Protein AF-A0A231VPN3-F1 (afdb_monomer_lite)

Sequence (102 aa):
LRSNEMNKAQIIKTFLHEMAHAELHHADNPQKENLTRSTAELQAESVAYVVSSYYGIDTSEYSFNYLSGWSADKETLADLEAQLDIVQQEAKSLMVRMDQAL

Foldseek 3Di:
DVVVLVVVLVVQLVVQLVVLCCVQPPPPHPVNVPDDPVLSSLLSNLLSVLLCVVVVRDPPVPRVVNVVPQPPDDVSVVVVVVSVVVSVVVSVVVNVVVVVVD

Radius of gyration: 14.22 Å; chains: 1; bounding box: 40×26×39 Å

Structure (mmCIF, N/CA/C/O backbone):
data_AF-A0A231VPN3-F1
#
_entry.id   AF-A0A231VPN3-F1
#
loop_
_atom_site.group_PDB
_atom_site.id
_atom_site.type_symbol
_atom_site.label_atom_id
_atom_site.label_alt_id
_atom_site.label_comp_id
_atom_site.label_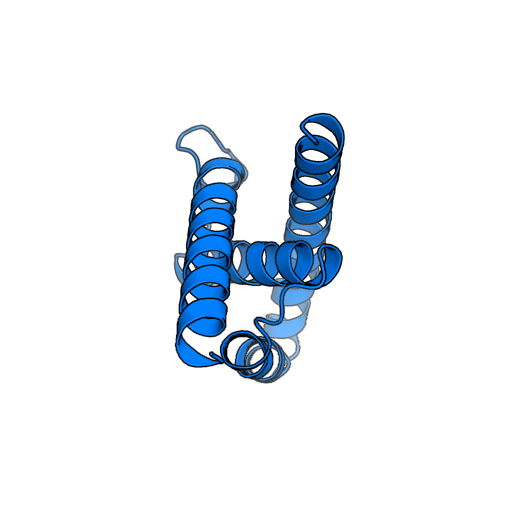asym_id
_atom_site.label_entity_id
_atom_site.label_seq_id
_atom_site.pdbx_PDB_ins_code
_atom_site.Cartn_x
_atom_site.Cartn_y
_atom_site.Cartn_z
_atom_site.occupancy
_atom_site.B_iso_or_equiv
_atom_site.auth_seq_id
_atom_site.auth_comp_id
_atom_site.auth_asym_id
_atom_site.auth_atom_id
_atom_site.pdbx_PDB_model_num
ATOM 1 N N . LEU A 1 1 ? -11.619 -15.398 19.928 1.00 49.03 1 LEU A N 1
ATOM 2 C CA . LEU A 1 1 ? -11.815 -13.960 19.618 1.00 49.03 1 LEU A CA 1
ATOM 3 C C . LEU A 1 1 ? -10.737 -13.436 18.664 1.00 49.03 1 LEU A C 1
ATOM 5 O O . LEU A 1 1 ? -11.116 -12.973 17.601 1.00 49.03 1 LEU A O 1
ATOM 9 N N . ARG A 1 2 ? -9.432 -13.609 18.945 1.00 54.94 2 ARG A N 1
ATOM 10 C CA . ARG A 1 2 ? -8.331 -13.223 18.025 1.00 54.94 2 ARG A CA 1
ATOM 11 C C . ARG A 1 2 ? -8.424 -13.784 16.595 1.00 54.94 2 ARG A C 1
ATOM 13 O O . ARG A 1 2 ? -8.136 -13.062 15.654 1.00 54.94 2 ARG A O 1
ATOM 20 N N . SER A 1 3 ? -8.876 -15.028 16.419 1.00 60.56 3 SER A N 1
ATOM 21 C CA . SER A 1 3 ? -8.957 -15.674 15.096 1.00 60.56 3 SER A CA 1
ATOM 22 C C . SER A 1 3 ? -9.926 -14.999 14.120 1.00 60.56 3 SER A C 1
ATOM 24 O O . SER A 1 3 ? -9.697 -15.030 12.917 1.00 60.56 3 SER A O 1
ATOM 26 N N . ASN A 1 4 ? -11.003 -14.386 14.621 1.00 61.97 4 ASN A N 1
ATOM 27 C CA . ASN A 1 4 ? -12.008 -13.749 13.768 1.00 61.97 4 ASN A CA 1
ATOM 28 C C . ASN A 1 4 ? -11.575 -12.333 13.348 1.00 61.97 4 ASN A C 1
ATOM 30 O O . ASN A 1 4 ? -11.836 -11.917 12.228 1.00 61.97 4 ASN A O 1
ATOM 34 N N . GLU A 1 5 ? -10.863 -11.622 14.226 1.00 60.41 5 GLU A N 1
ATOM 35 C CA . GLU A 1 5 ? -10.259 -10.319 13.914 1.00 60.41 5 GLU A CA 1
ATOM 36 C C . GLU A 1 5 ? -9.067 -10.463 12.955 1.00 60.41 5 GLU A C 1
ATOM 38 O O . GLU A 1 5 ? -8.995 -9.718 11.985 1.00 60.41 5 GLU A O 1
ATOM 43 N N . MET A 1 6 ? -8.213 -11.485 13.128 1.00 66.06 6 MET A N 1
ATOM 44 C CA . MET A 1 6 ? -7.180 -11.834 12.134 1.00 66.06 6 MET A CA 1
ATOM 45 C C . MET A 1 6 ? -7.785 -12.115 10.751 1.00 66.06 6 MET A C 1
ATOM 47 O O . MET A 1 6 ? -7.237 -11.689 9.740 1.00 66.06 6 MET A O 1
ATOM 51 N N . ASN A 1 7 ? -8.936 -12.795 10.693 1.00 80.75 7 ASN A N 1
ATOM 52 C CA . ASN A 1 7 ? -9.630 -13.061 9.433 1.00 80.75 7 ASN A CA 1
ATOM 53 C C . ASN A 1 7 ? -10.143 -11.763 8.779 1.00 80.75 7 ASN A C 1
ATOM 55 O O . ASN A 1 7 ? -9.920 -11.534 7.595 1.00 80.75 7 ASN A O 1
ATOM 59 N N . LYS A 1 8 ? -10.760 -10.860 9.554 1.00 84.75 8 LYS A N 1
ATOM 60 C CA . LYS A 1 8 ? -11.212 -9.555 9.040 1.00 84.75 8 LYS A CA 1
ATOM 61 C C . LYS A 1 8 ? -10.055 -8.682 8.558 1.00 84.75 8 LYS A C 1
ATOM 63 O O . LYS A 1 8 ? -10.154 -8.120 7.472 1.00 84.75 8 LYS A O 1
ATOM 68 N N . ALA A 1 9 ? -8.971 -8.588 9.329 1.00 86.19 9 ALA A N 1
ATOM 69 C CA . ALA A 1 9 ? -7.784 -7.828 8.944 1.00 86.19 9 ALA A CA 1
ATOM 70 C C . ALA A 1 9 ? -7.198 -8.355 7.626 1.00 86.19 9 ALA A C 1
ATOM 72 O O . ALA A 1 9 ? -6.896 -7.570 6.731 1.00 86.19 9 ALA A O 1
ATOM 73 N N . GLN A 1 10 ? -7.145 -9.680 7.455 1.00 84.50 10 GLN A N 1
ATOM 74 C CA . GLN A 1 10 ? -6.684 -10.299 6.215 1.00 84.50 10 GLN A CA 1
ATOM 75 C C . GLN A 1 10 ? -7.611 -10.016 5.027 1.00 84.50 10 GLN A C 1
ATOM 77 O O . GLN A 1 10 ? -7.130 -9.752 3.924 1.00 84.50 10 GLN A O 1
ATOM 82 N N . ILE A 1 11 ? -8.931 -10.045 5.237 1.00 90.50 11 ILE A N 1
ATOM 83 C CA . ILE A 1 11 ? -9.911 -9.692 4.202 1.00 90.50 11 ILE A CA 1
ATOM 84 C C . ILE A 1 11 ? -9.727 -8.234 3.776 1.00 90.50 11 ILE A C 1
ATOM 86 O O . ILE A 1 11 ? -9.642 -7.964 2.581 1.00 90.50 11 ILE A O 1
ATOM 90 N N . ILE A 1 12 ? -9.618 -7.305 4.732 1.00 90.69 12 ILE A N 1
ATOM 91 C CA . ILE A 1 12 ? -9.445 -5.876 4.440 1.00 90.69 12 ILE A CA 1
ATOM 92 C C . ILE A 1 12 ? -8.123 -5.636 3.711 1.00 90.69 12 ILE A C 1
ATOM 94 O O . ILE A 1 12 ? -8.110 -4.972 2.680 1.00 90.69 12 ILE A O 1
ATOM 98 N N . LYS A 1 13 ? -7.029 -6.238 4.181 1.00 89.44 13 LYS A N 1
ATOM 99 C CA . LYS A 1 13 ? -5.723 -6.156 3.525 1.00 89.44 13 LYS A CA 1
ATOM 100 C C . LYS A 1 13 ? -5.775 -6.670 2.088 1.00 89.44 13 LYS A C 1
ATOM 102 O O . LYS A 1 13 ? -5.243 -6.025 1.193 1.00 89.44 13 LYS A O 1
ATOM 107 N N . THR A 1 14 ? -6.419 -7.817 1.863 1.00 92.25 14 THR A N 1
ATOM 108 C CA . THR A 1 14 ? -6.565 -8.400 0.518 1.00 92.25 14 THR A CA 1
ATOM 109 C C . THR A 1 14 ? -7.384 -7.475 -0.375 1.00 92.25 14 THR A C 1
ATOM 111 O O . THR A 1 14 ? -6.975 -7.182 -1.489 1.00 92.25 14 THR A O 1
ATOM 114 N N . PHE A 1 15 ? -8.500 -6.948 0.127 1.00 94.06 15 PHE A N 1
ATOM 115 C CA . PHE A 1 15 ? -9.319 -5.993 -0.613 1.00 94.06 15 PHE A CA 1
ATOM 116 C C . PHE A 1 15 ? -8.534 -4.731 -1.003 1.00 94.06 15 PHE A C 1
ATOM 118 O O . PHE A 1 15 ? -8.566 -4.330 -2.162 1.00 94.06 15 PHE A O 1
ATOM 125 N N . LEU A 1 16 ? -7.792 -4.135 -0.065 1.00 94.19 16 LEU A N 1
ATOM 126 C CA . LEU A 1 16 ? -6.969 -2.951 -0.326 1.00 94.19 16 LEU A CA 1
ATOM 127 C C . LEU A 1 16 ? -5.829 -3.238 -1.315 1.00 94.19 16 LEU A C 1
ATOM 129 O O . LEU A 1 16 ? -5.524 -2.388 -2.145 1.00 94.19 16 LEU A O 1
ATOM 133 N N . HIS A 1 17 ? -5.235 -4.432 -1.259 1.00 93.88 17 HIS A N 1
ATOM 134 C CA . HIS A 1 17 ? -4.211 -4.880 -2.205 1.00 93.88 17 HIS A CA 1
ATOM 135 C C . HIS A 1 17 ? -4.772 -4.980 -3.632 1.00 93.88 17 HIS A C 1
ATOM 137 O O . HIS A 1 17 ? -4.212 -4.401 -4.560 1.00 93.88 17 HIS A O 1
ATOM 143 N N . GLU A 1 18 ? -5.918 -5.640 -3.813 1.00 95.94 18 GLU A N 1
ATOM 144 C CA . GLU A 1 18 ? -6.563 -5.739 -5.130 1.00 95.94 18 GLU A CA 1
ATOM 145 C C . GLU A 1 18 ? -7.064 -4.378 -5.637 1.00 95.94 18 GLU A C 1
ATOM 147 O O . GLU A 1 18 ? -7.018 -4.100 -6.835 1.00 95.94 18 GLU A O 1
ATOM 152 N N . MET A 1 19 ? -7.506 -3.495 -4.736 1.00 94.94 19 MET A N 1
ATOM 153 C CA . MET A 1 19 ? -7.881 -2.127 -5.092 1.00 94.94 19 MET A CA 1
ATOM 154 C C . MET A 1 19 ? -6.668 -1.327 -5.578 1.00 94.94 19 MET A C 1
ATOM 156 O O . MET A 1 19 ? -6.752 -0.672 -6.612 1.00 94.94 19 MET A O 1
ATOM 160 N N . ALA A 1 20 ? -5.524 -1.435 -4.898 1.00 93.81 20 ALA A N 1
ATOM 161 C CA . ALA A 1 20 ? -4.284 -0.811 -5.346 1.00 93.81 20 ALA A CA 1
ATOM 162 C C . ALA A 1 20 ? -3.846 -1.339 -6.723 1.00 93.81 20 ALA A C 1
ATOM 164 O O . ALA A 1 20 ? -3.433 -0.552 -7.573 1.00 93.81 20 ALA A O 1
ATOM 165 N N . HIS A 1 21 ? -4.001 -2.643 -6.990 1.00 94.62 21 HIS A N 1
ATOM 166 C CA . HIS A 1 21 ? -3.769 -3.204 -8.328 1.00 94.62 21 HIS A CA 1
ATOM 167 C C . HIS A 1 21 ? -4.703 -2.613 -9.382 1.00 94.62 21 HIS A C 1
ATOM 169 O O . HIS A 1 21 ? -4.259 -2.280 -10.480 1.00 94.62 21 HIS A O 1
ATOM 175 N N . ALA A 1 22 ? -5.990 -2.477 -9.070 1.00 93.62 22 ALA A N 1
ATOM 176 C CA . ALA A 1 22 ? -6.964 -1.928 -10.004 1.00 93.62 22 ALA A CA 1
ATOM 177 C C . ALA A 1 22 ? -6.662 -0.465 -10.370 1.00 93.62 22 ALA A C 1
ATOM 179 O O . ALA A 1 22 ? -6.803 -0.093 -11.532 1.00 93.62 22 ALA A O 1
ATOM 180 N N . GLU A 1 23 ? -6.221 0.343 -9.406 1.00 91.50 23 GLU A N 1
ATOM 181 C CA . GLU A 1 23 ? -5.942 1.771 -9.605 1.00 91.50 23 GLU A CA 1
ATOM 182 C C . GLU A 1 23 ? -4.574 2.010 -10.258 1.00 91.50 23 GLU A C 1
ATOM 184 O O . GLU A 1 23 ? -4.454 2.815 -11.177 1.00 91.50 23 GLU A O 1
ATOM 189 N N . LEU A 1 24 ? -3.535 1.279 -9.846 1.00 91.12 24 LEU A N 1
ATOM 190 C CA . LEU A 1 24 ? -2.184 1.485 -10.373 1.00 91.12 24 LEU A CA 1
ATOM 191 C C . LEU A 1 24 ? -1.929 0.725 -11.677 1.00 91.12 24 LEU A C 1
ATOM 193 O O . LEU A 1 24 ? -1.178 1.205 -12.521 1.00 91.12 24 LEU A O 1
ATOM 197 N N . HIS A 1 25 ? -2.546 -0.441 -11.885 1.00 91.62 25 HIS A N 1
ATOM 198 C CA . HIS A 1 25 ? -2.130 -1.389 -12.935 1.00 91.62 25 HIS A CA 1
ATOM 199 C C . HIS A 1 25 ? -3.219 -1.692 -13.965 1.00 91.62 25 HIS A C 1
ATOM 201 O O . HIS A 1 25 ? -3.139 -2.697 -14.694 1.00 91.62 25 HIS A O 1
ATOM 207 N N . HIS A 1 26 ? -4.228 -0.821 -14.075 1.00 89.31 26 HIS A N 1
ATOM 208 C CA . HIS A 1 26 ? -5.250 -0.926 -15.116 1.00 89.31 26 HIS A CA 1
ATOM 209 C C . HIS A 1 26 ? -4.640 -0.871 -16.525 1.00 89.31 26 HIS A C 1
ATOM 211 O O . HIS A 1 26 ? -3.541 -0.365 -16.746 1.00 89.31 26 HIS A O 1
ATOM 217 N N . ALA A 1 27 ? -5.349 -1.448 -17.502 1.00 84.44 27 ALA A N 1
ATOM 218 C CA . ALA A 1 27 ? -4.849 -1.612 -18.871 1.00 84.44 27 ALA A CA 1
ATOM 219 C C . ALA A 1 27 ? -4.436 -0.286 -19.531 1.00 84.44 27 ALA A C 1
ATOM 221 O O . ALA A 1 27 ? -3.466 -0.269 -20.280 1.00 84.44 27 ALA A O 1
ATOM 222 N N . ASP A 1 28 ? -5.128 0.803 -19.194 1.00 85.75 28 ASP A N 1
ATOM 223 C CA . ASP A 1 28 ? -4.886 2.129 -19.765 1.00 85.75 28 ASP A CA 1
ATOM 224 C C . ASP A 1 28 ? -3.839 2.970 -19.005 1.00 85.75 28 ASP A C 1
ATOM 226 O O . ASP A 1 28 ? -3.653 4.137 -19.346 1.00 85.75 28 ASP A O 1
ATOM 230 N N . ASN A 1 29 ? -3.174 2.442 -17.962 1.00 81.69 29 ASN A N 1
ATOM 231 C CA . ASN A 1 29 ? -2.161 3.219 -17.241 1.00 81.69 29 ASN A CA 1
ATOM 232 C C . ASN A 1 29 ? -0.842 3.229 -18.042 1.00 81.69 29 ASN A C 1
ATOM 234 O O . ASN A 1 29 ? -0.214 2.176 -18.175 1.00 81.69 29 ASN A O 1
ATOM 238 N N . PRO A 1 30 ? -0.359 4.391 -18.525 1.00 78.00 30 PRO A N 1
ATOM 239 C CA . PRO A 1 30 ? 0.908 4.477 -19.255 1.00 78.00 30 PRO A CA 1
ATOM 240 C C . PRO A 1 30 ? 2.128 4.056 -18.419 1.00 78.00 30 PRO A C 1
ATOM 242 O O . PRO A 1 30 ? 3.142 3.657 -18.980 1.00 78.00 30 PRO A O 1
ATOM 245 N N . GLN A 1 31 ? 2.042 4.097 -17.086 1.00 73.38 31 GLN A N 1
ATOM 246 C CA . GLN A 1 31 ? 3.111 3.663 -16.176 1.00 73.38 31 GLN A CA 1
ATOM 247 C C . GLN A 1 31 ? 3.235 2.133 -16.084 1.00 73.38 31 GLN A C 1
ATOM 249 O O . GLN A 1 31 ? 4.205 1.622 -15.527 1.00 73.38 31 GLN A O 1
ATOM 254 N N . LYS A 1 32 ? 2.266 1.391 -16.636 1.00 74.75 32 LYS A N 1
ATOM 255 C CA . LYS A 1 32 ? 2.286 -0.072 -16.691 1.00 74.75 32 LYS A CA 1
ATOM 256 C C . LYS A 1 32 ? 3.288 -0.602 -17.713 1.00 74.75 32 LYS A C 1
ATOM 258 O O . LYS A 1 32 ? 3.823 -1.699 -17.540 1.00 74.75 32 LYS A O 1
ATOM 263 N N . GLU A 1 33 ? 3.535 0.147 -18.788 1.00 69.06 33 GLU A N 1
ATOM 264 C CA . GLU A 1 33 ? 4.538 -0.232 -19.777 1.00 69.06 33 GLU A CA 1
ATOM 265 C C . GLU A 1 33 ? 5.916 -0.217 -19.101 1.00 69.06 33 GLU A C 1
ATOM 267 O O . GLU A 1 33 ? 6.385 0.820 -18.641 1.00 69.06 33 GLU A O 1
ATOM 272 N N . ASN A 1 34 ? 6.564 -1.386 -19.043 1.00 75.31 34 ASN A N 1
ATOM 273 C CA . ASN A 1 34 ? 7.842 -1.669 -18.364 1.00 75.31 34 ASN A CA 1
ATOM 274 C C . ASN A 1 34 ? 7.778 -1.972 -16.855 1.00 75.31 34 ASN A C 1
ATOM 276 O O . ASN A 1 34 ? 8.824 -2.209 -16.250 1.00 75.31 34 ASN A O 1
ATOM 280 N N . LEU A 1 35 ? 6.591 -2.056 -16.246 1.00 84.25 35 LEU A N 1
ATOM 281 C CA . LEU A 1 35 ? 6.480 -2.466 -14.847 1.00 84.25 35 LEU A CA 1
ATOM 282 C C . LEU A 1 35 ? 6.659 -3.985 -14.704 1.00 84.25 35 LEU A C 1
ATOM 284 O O . LEU A 1 35 ? 5.930 -4.782 -15.300 1.00 84.25 35 LEU A O 1
ATOM 288 N N . THR A 1 36 ? 7.623 -4.411 -13.886 1.00 87.38 36 THR A N 1
ATOM 289 C CA . THR A 1 36 ? 7.768 -5.836 -13.562 1.00 87.38 36 THR A CA 1
ATOM 290 C C . THR A 1 36 ? 6.649 -6.285 -12.628 1.00 87.38 36 THR A C 1
ATOM 292 O O . THR A 1 36 ? 6.171 -5.513 -11.797 1.00 87.38 36 THR A O 1
ATOM 295 N N . ARG A 1 37 ? 6.274 -7.569 -12.690 1.00 85.06 37 ARG A N 1
ATOM 296 C CA . ARG A 1 37 ? 5.306 -8.138 -11.741 1.00 85.06 37 ARG A CA 1
ATOM 297 C C . ARG A 1 37 ? 5.738 -7.910 -10.290 1.00 85.06 37 ARG A C 1
ATOM 299 O O . ARG A 1 37 ? 4.919 -7.516 -9.478 1.00 85.06 37 ARG A O 1
ATOM 306 N N . SER A 1 38 ? 7.015 -8.112 -9.969 1.00 82.25 38 SER A N 1
ATOM 307 C CA . SER A 1 38 ? 7.546 -7.875 -8.619 1.00 82.25 38 SER A CA 1
ATOM 308 C C . SER A 1 38 ? 7.347 -6.435 -8.146 1.00 82.25 38 SER A C 1
ATOM 310 O O . SER A 1 38 ? 6.996 -6.224 -6.990 1.00 82.25 38 SER A O 1
ATOM 312 N N . THR A 1 39 ? 7.525 -5.453 -9.030 1.00 84.31 39 THR A N 1
ATOM 313 C CA . THR A 1 39 ? 7.303 -4.039 -8.700 1.00 84.31 39 THR A CA 1
ATOM 314 C C . THR A 1 39 ? 5.813 -3.730 -8.528 1.00 84.31 39 THR A C 1
ATOM 316 O O . THR A 1 39 ? 5.446 -2.999 -7.613 1.00 84.31 39 THR A O 1
ATOM 319 N N . ALA A 1 40 ? 4.941 -4.329 -9.344 1.00 89.31 40 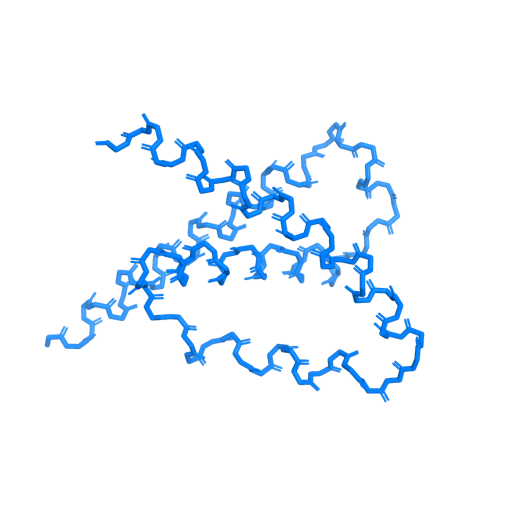ALA A N 1
ATOM 320 C CA . ALA A 1 40 ? 3.492 -4.170 -9.204 1.00 89.31 40 ALA A CA 1
ATOM 321 C C . ALA A 1 40 ? 2.982 -4.700 -7.852 1.00 89.31 40 ALA A C 1
ATOM 323 O O . ALA A 1 40 ? 2.273 -3.995 -7.135 1.00 89.31 40 ALA A O 1
ATOM 324 N N . GLU A 1 41 ? 3.407 -5.908 -7.465 1.00 87.44 41 GLU A N 1
ATOM 325 C CA . GLU A 1 41 ? 3.081 -6.498 -6.159 1.00 87.44 41 GLU A CA 1
ATOM 326 C C . GLU A 1 41 ? 3.673 -5.668 -5.006 1.00 87.44 41 GLU A C 1
ATOM 328 O O . GLU A 1 41 ? 3.023 -5.497 -3.977 1.00 87.44 41 GLU A O 1
ATO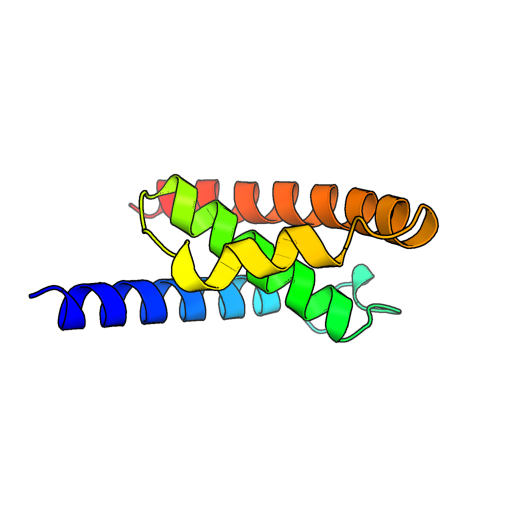M 333 N N . LEU A 1 42 ? 4.873 -5.089 -5.183 1.00 84.25 42 LEU A N 1
ATOM 334 C CA . LEU A 1 42 ? 5.492 -4.182 -4.207 1.00 84.25 42 LEU A CA 1
ATOM 335 C C . LEU A 1 42 ? 4.646 -2.969 -3.915 1.00 84.25 42 LEU A C 1
ATOM 337 O O . LEU A 1 42 ? 4.423 -2.653 -2.746 1.00 84.25 42 LEU A O 1
ATOM 341 N N . GLN A 1 43 ? 4.185 -2.301 -4.957 1.00 89.62 43 GLN A N 1
ATOM 342 C CA . GLN A 1 43 ? 3.359 -1.123 -4.792 1.00 89.62 43 GLN A CA 1
ATOM 343 C C . GLN A 1 43 ? 2.018 -1.493 -4.153 1.00 89.62 43 GLN A C 1
ATOM 345 O O . GLN A 1 43 ? 1.640 -0.874 -3.161 1.00 89.62 43 GLN A O 1
ATOM 350 N N . ALA A 1 44 ? 1.343 -2.535 -4.650 1.00 91.81 44 ALA A N 1
ATOM 351 C CA . ALA A 1 44 ? 0.041 -2.958 -4.137 1.00 91.81 44 ALA A CA 1
ATOM 352 C C . ALA A 1 44 ? 0.093 -3.368 -2.655 1.00 91.81 44 ALA A C 1
ATOM 354 O O . ALA A 1 44 ? -0.712 -2.904 -1.845 1.00 91.81 44 ALA A O 1
ATOM 355 N N . GLU A 1 45 ? 1.083 -4.176 -2.273 1.00 88.94 45 GLU A N 1
ATOM 356 C CA . GLU A 1 45 ? 1.283 -4.604 -0.887 1.00 88.94 45 GLU A CA 1
ATOM 357 C C . GLU A 1 45 ? 1.604 -3.421 0.035 1.00 88.94 45 GLU A C 1
ATOM 359 O O . GLU A 1 45 ? 1.073 -3.321 1.143 1.00 88.94 45 GLU A O 1
ATOM 364 N N . SER A 1 46 ? 2.435 -2.490 -0.441 1.00 87.69 46 SER A N 1
ATOM 365 C CA . SER A 1 46 ? 2.859 -1.327 0.343 1.00 87.69 46 SER A CA 1
ATOM 366 C C . SER A 1 46 ? 1.720 -0.326 0.537 1.00 87.69 46 SER A C 1
ATOM 368 O O . SER A 1 46 ? 1.545 0.195 1.637 1.00 87.69 46 SER A O 1
ATOM 370 N N . VAL A 1 47 ? 0.899 -0.098 -0.493 1.00 92.31 47 VAL A N 1
ATOM 371 C CA . VAL A 1 47 ? -0.324 0.712 -0.390 1.00 92.31 47 VAL A CA 1
ATOM 372 C C . VAL A 1 47 ? -1.296 0.079 0.605 1.00 92.31 47 VAL A C 1
ATOM 374 O O . VAL A 1 47 ? -1.763 0.763 1.517 1.00 92.31 47 VAL A O 1
ATOM 377 N N . ALA A 1 48 ? -1.550 -1.230 0.497 1.00 91.75 48 ALA A N 1
ATOM 378 C CA . ALA A 1 48 ? -2.435 -1.940 1.418 1.00 91.75 48 ALA A CA 1
ATOM 379 C C . ALA A 1 48 ? -1.965 -1.828 2.876 1.00 91.75 48 ALA A C 1
ATOM 381 O O . ALA A 1 48 ? -2.786 -1.600 3.769 1.00 91.75 48 ALA A O 1
ATOM 382 N N . TYR A 1 49 ? -0.655 -1.929 3.119 1.00 87.25 49 TYR A N 1
ATOM 383 C CA . TYR A 1 49 ? -0.065 -1.745 4.443 1.00 87.25 49 TYR A CA 1
ATOM 384 C C . TYR A 1 49 ? -0.258 -0.321 4.981 1.00 87.25 49 TYR A C 1
ATOM 386 O O . TYR A 1 49 ? -0.754 -0.154 6.096 1.00 87.25 49 TYR A O 1
ATOM 394 N N . VAL A 1 50 ? 0.087 0.709 4.198 1.00 89.12 50 VAL A N 1
ATOM 395 C CA . VAL A 1 50 ? -0.022 2.117 4.625 1.00 89.12 50 VAL A CA 1
ATOM 396 C C . VAL A 1 50 ? -1.472 2.485 4.942 1.00 89.12 50 VAL A C 1
ATOM 398 O O . VAL A 1 50 ? -1.740 3.052 6.001 1.00 89.12 50 VAL A O 1
ATOM 401 N N . VAL A 1 51 ? -2.414 2.120 4.068 1.00 92.81 51 VAL A N 1
ATOM 402 C CA . VAL A 1 51 ? -3.842 2.414 4.264 1.00 92.81 51 VAL A CA 1
ATOM 403 C C . VAL A 1 51 ? -4.399 1.646 5.468 1.00 92.81 51 VAL A C 1
ATOM 405 O O . VAL A 1 51 ? -5.085 2.230 6.305 1.00 92.81 51 VAL A O 1
ATOM 408 N N . SER A 1 52 ? -4.054 0.362 5.626 1.00 90.44 52 SER A N 1
ATOM 409 C CA . SER A 1 52 ? -4.456 -0.420 6.807 1.00 90.44 52 SER A CA 1
ATOM 410 C C . SER A 1 52 ? -3.923 0.203 8.100 1.00 90.44 52 SER A C 1
ATOM 412 O O . SER A 1 52 ? -4.666 0.351 9.071 1.00 90.44 52 SER A O 1
ATOM 414 N N . SER A 1 53 ? -2.656 0.628 8.098 1.00 87.06 53 SER A N 1
ATOM 415 C CA . SER A 1 53 ? -2.024 1.287 9.242 1.00 87.06 53 SER A CA 1
ATOM 416 C C . SER A 1 53 ? -2.695 2.616 9.587 1.00 87.06 53 SER A C 1
ATOM 418 O O . SER A 1 53 ? -2.827 2.924 10.771 1.00 87.06 53 SER A O 1
ATOM 420 N N . TYR A 1 54 ? -3.123 3.397 8.591 1.00 90.69 54 TYR A N 1
ATOM 421 C CA . TYR A 1 54 ? -3.833 4.659 8.808 1.00 90.69 54 TYR A CA 1
ATOM 422 C C . TYR A 1 54 ? -5.147 4.455 9.575 1.00 90.69 54 TYR A C 1
ATOM 424 O O . TYR A 1 54 ? -5.428 5.185 10.524 1.00 90.69 54 TYR A O 1
ATOM 432 N N . TYR A 1 55 ? -5.900 3.404 9.241 1.00 91.19 55 TYR A N 1
ATOM 433 C CA . TYR A 1 55 ? -7.149 3.048 9.924 1.00 91.19 55 TYR A CA 1
ATOM 434 C C . TYR A 1 55 ? -6.957 2.211 11.201 1.00 91.19 55 TYR A C 1
ATOM 436 O O . TYR A 1 55 ? -7.934 1.746 11.789 1.00 91.19 55 TYR A O 1
ATOM 444 N N . GLY A 1 56 ? -5.715 2.008 11.655 1.00 88.94 56 GLY A N 1
ATOM 445 C CA . GLY A 1 56 ? -5.416 1.250 12.874 1.00 88.94 56 GLY A CA 1
ATOM 446 C C . GLY A 1 56 ? -5.647 -0.261 12.753 1.00 88.94 56 GLY A C 1
ATOM 447 O O . GLY A 1 56 ? -5.836 -0.936 13.766 1.00 88.94 56 GLY A O 1
ATOM 448 N N . ILE A 1 57 ? -5.643 -0.801 11.531 1.00 86.44 57 ILE A N 1
ATOM 449 C CA . ILE A 1 57 ? -5.785 -2.234 11.259 1.00 86.44 57 ILE A CA 1
ATOM 450 C C . ILE A 1 57 ? -4.395 -2.869 11.289 1.00 86.44 57 ILE A C 1
ATOM 452 O O . ILE A 1 57 ? -3.561 -2.631 10.412 1.00 86.44 57 ILE A O 1
ATOM 456 N N . ASP A 1 58 ? -4.148 -3.694 12.304 1.00 75.06 58 ASP A N 1
ATOM 457 C CA . ASP A 1 58 ? -2.869 -4.381 12.469 1.00 75.06 58 ASP A CA 1
ATOM 458 C C . ASP A 1 58 ? -2.678 -5.469 11.396 1.00 75.06 58 ASP A C 1
ATOM 460 O O . ASP A 1 58 ? -3.308 -6.527 11.428 1.00 75.06 58 ASP A O 1
ATOM 464 N N . THR A 1 59 ? -1.796 -5.186 10.435 1.00 69.88 59 THR A N 1
ATOM 465 C CA . THR A 1 59 ? -1.345 -6.099 9.366 1.00 69.88 59 THR A CA 1
ATOM 466 C C . THR A 1 59 ? 0.161 -6.392 9.475 1.00 69.88 59 THR A C 1
ATOM 468 O O . THR A 1 59 ? 0.795 -6.881 8.532 1.00 69.88 59 THR A O 1
ATOM 471 N N . SER A 1 60 ? 0.758 -6.079 10.634 1.00 63.28 60 SER A N 1
ATOM 472 C CA . SER A 1 60 ? 2.211 -6.073 10.845 1.00 63.28 60 SER A CA 1
ATOM 473 C C . SER A 1 60 ? 2.863 -7.455 10.724 1.00 63.28 60 SER A C 1
ATOM 475 O O . SER A 1 60 ? 3.997 -7.535 10.250 1.00 63.28 60 SER A O 1
ATOM 477 N N . GLU A 1 61 ? 2.139 -8.542 11.031 1.00 58.25 61 GLU A N 1
ATOM 478 C CA . GLU A 1 61 ? 2.621 -9.928 10.861 1.00 58.25 61 GLU A CA 1
ATOM 479 C C . GLU A 1 61 ? 2.976 -10.284 9.403 1.00 58.25 61 GLU A C 1
ATOM 481 O O . GLU A 1 61 ? 3.751 -11.214 9.183 1.00 58.25 61 GLU A O 1
ATOM 486 N N . TYR A 1 62 ? 2.477 -9.539 8.408 1.00 55.81 62 TYR A N 1
ATOM 487 C CA . TYR A 1 62 ? 2.672 -9.852 6.984 1.00 55.81 62 TYR A CA 1
ATOM 488 C C . TYR A 1 62 ? 3.589 -8.869 6.244 1.00 55.81 62 TYR A C 1
ATOM 490 O O . TYR A 1 62 ? 4.180 -9.232 5.229 1.00 55.81 62 TYR A O 1
ATOM 498 N N . SER A 1 63 ? 3.767 -7.655 6.770 1.00 53.66 63 SER A N 1
ATOM 499 C CA . SER A 1 63 ? 4.305 -6.527 5.992 1.00 53.66 63 SER A CA 1
ATOM 500 C C . SER A 1 63 ? 5.757 -6.156 6.341 1.00 53.66 63 SER A C 1
ATOM 502 O O . SER A 1 63 ? 6.464 -5.565 5.529 1.00 53.66 63 SER A O 1
ATOM 504 N N . PHE A 1 64 ? 6.254 -6.522 7.531 1.00 52.03 64 PHE A N 1
ATOM 505 C CA . PHE A 1 64 ? 7.559 -6.043 8.023 1.00 52.03 64 PHE A CA 1
ATOM 506 C C . PHE A 1 64 ? 8.775 -6.709 7.352 1.00 52.03 64 PHE A C 1
ATOM 508 O O . PHE A 1 64 ? 9.799 -6.060 7.147 1.00 52.03 64 PHE A O 1
ATOM 515 N N . ASN A 1 65 ? 8.652 -7.972 6.923 1.00 53.06 65 ASN A N 1
ATOM 516 C CA . ASN A 1 65 ? 9.703 -8.660 6.152 1.00 53.06 65 ASN A CA 1
ATOM 517 C C . ASN A 1 65 ? 9.953 -8.008 4.780 1.00 53.06 65 ASN A C 1
ATOM 519 O O . ASN A 1 65 ? 10.973 -8.268 4.140 1.00 53.06 65 ASN A O 1
ATOM 523 N N . TYR A 1 66 ? 9.021 -7.166 4.328 1.00 53.09 66 TYR A N 1
ATOM 524 C CA . TYR A 1 66 ? 9.031 -6.583 3.002 1.00 53.09 66 TYR A CA 1
ATOM 525 C C . TYR A 1 66 ? 10.020 -5.423 2.876 1.00 53.09 66 TYR A C 1
ATOM 527 O O . TYR A 1 66 ? 10.815 -5.401 1.946 1.00 53.09 66 TYR A O 1
ATOM 535 N N . LEU A 1 67 ? 10.080 -4.519 3.857 1.00 53.84 67 LEU A N 1
ATOM 536 C CA . LEU A 1 67 ? 10.991 -3.366 3.817 1.00 53.84 67 LEU A CA 1
ATOM 537 C C . LEU A 1 67 ? 12.464 -3.756 4.021 1.00 53.84 67 LEU A C 1
ATOM 539 O O . LEU A 1 67 ? 13.354 -3.101 3.485 1.00 53.84 67 LEU A O 1
ATOM 543 N N . SER A 1 68 ? 12.734 -4.847 4.744 1.00 58.41 68 SER A N 1
ATOM 544 C CA . SER A 1 68 ? 14.104 -5.307 5.008 1.00 58.41 68 SER A CA 1
ATOM 545 C C . SER A 1 68 ? 14.815 -5.912 3.792 1.00 58.41 68 SER A C 1
ATOM 547 O O . SER A 1 68 ? 16.041 -5.967 3.781 1.00 58.41 68 SER A O 1
ATOM 549 N N . GLY A 1 69 ? 14.074 -6.390 2.785 1.00 55.97 69 GLY A N 1
ATOM 550 C CA . GLY A 1 69 ? 14.654 -7.059 1.613 1.00 55.97 69 GLY A CA 1
ATOM 551 C C . GLY A 1 69 ? 15.172 -6.112 0.524 1.00 55.97 69 GLY A C 1
ATOM 552 O O . GLY A 1 69 ? 16.092 -6.473 -0.202 1.00 55.97 69 GLY A O 1
ATOM 553 N N . TRP A 1 70 ? 14.611 -4.904 0.416 1.00 54.28 70 TRP A N 1
ATOM 554 C CA . TRP A 1 70 ? 14.854 -3.997 -0.718 1.00 54.28 70 TRP A CA 1
ATOM 555 C C . TRP A 1 70 ? 15.997 -2.992 -0.496 1.00 54.28 70 TRP A C 1
ATOM 557 O O . TRP A 1 70 ? 16.501 -2.411 -1.453 1.00 54.28 70 TRP A O 1
ATOM 567 N N . SER A 1 71 ? 16.469 -2.813 0.743 1.00 56.28 71 SER A N 1
ATOM 568 C CA . SER A 1 71 ? 17.555 -1.876 1.078 1.00 56.28 71 SER A CA 1
ATOM 569 C C . SER A 1 71 ? 18.969 -2.469 0.938 1.00 56.28 71 SER A C 1
ATOM 571 O O . SER A 1 71 ? 19.907 -1.957 1.550 1.00 56.28 71 SER A O 1
ATOM 573 N N . ALA A 1 72 ? 19.125 -3.595 0.233 1.00 62.28 72 ALA A N 1
ATOM 574 C CA . ALA A 1 72 ? 20.361 -4.378 0.230 1.00 62.28 72 ALA A CA 1
ATOM 575 C C . ALA A 1 72 ? 21.483 -3.786 -0.650 1.00 62.28 72 ALA A C 1
ATOM 577 O O . ALA A 1 72 ? 22.656 -3.999 -0.336 1.00 62.28 72 ALA A O 1
ATOM 578 N N . ASP A 1 73 ? 21.165 -3.011 -1.695 1.00 57.53 73 ASP A N 1
ATOM 579 C CA . ASP A 1 73 ? 22.151 -2.286 -2.504 1.00 57.53 73 ASP A CA 1
ATOM 580 C C . ASP A 1 73 ? 21.643 -0.909 -2.998 1.00 57.53 73 ASP A C 1
ATOM 582 O O . ASP A 1 73 ? 20.525 -0.489 -2.704 1.00 57.53 73 ASP A O 1
ATOM 586 N N . LYS A 1 74 ? 22.516 -0.134 -3.662 1.00 57.34 74 LYS A N 1
ATOM 587 C CA . LYS A 1 74 ? 22.226 1.257 -4.065 1.00 57.34 74 LYS A CA 1
ATOM 588 C C . LYS A 1 74 ? 21.305 1.375 -5.281 1.00 57.34 74 LYS A C 1
ATOM 590 O O . LYS A 1 74 ? 20.625 2.391 -5.393 1.00 57.34 74 LYS A O 1
ATOM 595 N N . GLU A 1 75 ? 21.313 0.400 -6.186 1.00 61.25 75 GLU A N 1
ATOM 596 C CA . GLU A 1 75 ? 20.428 0.408 -7.359 1.00 61.25 75 GLU A CA 1
ATOM 597 C C . GLU A 1 75 ? 19.012 0.024 -6.925 1.00 61.25 75 GLU A C 1
ATOM 599 O O . GLU A 1 75 ? 18.059 0.728 -7.255 1.00 61.25 75 GLU A O 1
ATOM 604 N N . THR A 1 76 ? 18.883 -0.980 -6.052 1.00 63.25 76 THR A N 1
ATOM 605 C CA . THR A 1 76 ? 17.596 -1.349 -5.451 1.00 63.25 76 THR A CA 1
ATOM 606 C C . THR A 1 76 ? 17.022 -0.235 -4.579 1.00 63.25 76 THR A C 1
ATOM 608 O O . THR A 1 76 ? 15.804 -0.104 -4.492 1.00 63.25 76 THR A O 1
ATOM 611 N N . LEU A 1 77 ? 17.868 0.595 -3.956 1.00 60.56 77 LEU A N 1
ATOM 612 C CA . LEU A 1 77 ? 17.429 1.750 -3.170 1.00 60.56 77 LEU A CA 1
ATOM 613 C C . LEU A 1 77 ? 16.826 2.865 -4.040 1.00 60.56 77 LEU A C 1
ATOM 615 O O . LEU A 1 77 ? 15.797 3.416 -3.666 1.00 60.56 77 LEU A O 1
ATOM 619 N N . ALA A 1 78 ? 17.431 3.191 -5.187 1.00 64.06 78 ALA A N 1
ATOM 620 C CA . ALA A 1 78 ? 16.897 4.215 -6.090 1.00 64.06 78 ALA A CA 1
ATOM 621 C C . ALA A 1 78 ? 15.568 3.771 -6.727 1.00 64.06 78 ALA A C 1
ATOM 623 O O . ALA A 1 78 ? 14.615 4.548 -6.797 1.00 64.06 78 ALA A O 1
ATOM 624 N N . ASP A 1 79 ? 15.477 2.496 -7.115 1.00 68.69 79 ASP A N 1
ATOM 625 C CA . ASP A 1 79 ? 14.223 1.901 -7.581 1.00 68.69 79 ASP A CA 1
ATOM 626 C C . ASP A 1 79 ? 13.156 1.911 -6.479 1.00 68.69 79 ASP A C 1
ATOM 628 O O . ASP A 1 79 ? 11.993 2.218 -6.754 1.00 68.69 79 ASP A O 1
ATOM 632 N N . LEU A 1 80 ? 13.546 1.638 -5.228 1.00 68.94 80 LEU A N 1
ATOM 633 C CA . LEU A 1 80 ? 12.667 1.709 -4.061 1.00 68.94 80 LEU A CA 1
ATOM 634 C C . LEU A 1 80 ? 12.173 3.138 -3.801 1.00 68.94 80 LEU A C 1
ATOM 636 O O . LEU A 1 80 ? 10.981 3.316 -3.575 1.00 68.94 80 LEU A O 1
ATOM 640 N N . GLU A 1 81 ? 13.040 4.151 -3.859 1.00 72.06 81 GLU A N 1
ATOM 641 C CA . GLU A 1 81 ? 12.650 5.561 -3.710 1.00 72.06 81 GLU A CA 1
ATOM 642 C C . GLU A 1 81 ? 11.609 5.970 -4.760 1.00 72.06 81 GLU A C 1
ATOM 644 O O . GLU A 1 81 ? 10.575 6.540 -4.409 1.00 72.06 81 GLU A O 1
ATOM 649 N N . ALA A 1 82 ? 11.814 5.589 -6.026 1.00 77.38 82 ALA A N 1
ATOM 650 C CA . ALA A 1 82 ? 10.832 5.829 -7.082 1.00 77.38 82 ALA A CA 1
ATOM 651 C C . ALA A 1 82 ? 9.488 5.125 -6.805 1.00 77.38 82 ALA A C 1
ATOM 653 O O . ALA A 1 82 ? 8.424 5.684 -7.079 1.00 77.38 82 ALA A O 1
ATOM 654 N N . GLN A 1 83 ? 9.509 3.919 -6.222 1.00 83.19 83 GLN A N 1
ATOM 655 C CA . GLN A 1 83 ? 8.280 3.225 -5.826 1.00 83.19 83 GLN A CA 1
ATOM 656 C C . GLN A 1 83 ? 7.602 3.872 -4.615 1.00 83.19 83 GLN A C 1
ATOM 658 O O . GLN A 1 83 ? 6.374 3.868 -4.538 1.00 83.19 83 GLN A O 1
ATOM 663 N N . LEU A 1 84 ? 8.365 4.437 -3.676 1.00 83.62 84 LEU A N 1
ATOM 664 C CA . LEU A 1 84 ? 7.825 5.078 -2.478 1.00 83.62 84 LEU A CA 1
ATOM 665 C C . LEU A 1 84 ? 6.987 6.311 -2.812 1.00 83.62 84 LEU A C 1
ATOM 667 O O . LEU A 1 84 ? 5.980 6.538 -2.143 1.00 83.62 84 LEU A O 1
ATOM 671 N N . ASP A 1 85 ? 7.359 7.084 -3.831 1.00 88.00 85 ASP A N 1
ATOM 672 C CA . ASP A 1 85 ? 6.552 8.224 -4.278 1.00 88.00 85 ASP A CA 1
ATOM 673 C C . ASP A 1 85 ? 5.199 7.768 -4.837 1.00 88.00 85 ASP A C 1
ATOM 675 O O . ASP A 1 85 ? 4.161 8.325 -4.470 1.00 88.00 85 ASP A O 1
AT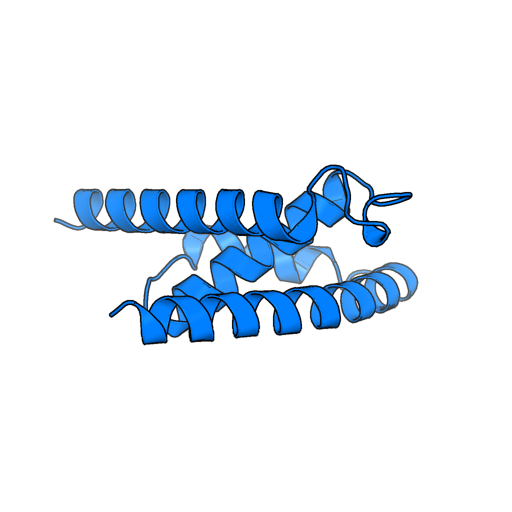OM 679 N N . ILE A 1 86 ? 5.189 6.713 -5.659 1.00 90.44 86 ILE A N 1
ATOM 680 C CA . ILE A 1 86 ? 3.958 6.130 -6.217 1.00 90.44 86 ILE A CA 1
ATOM 681 C C . ILE A 1 86 ? 3.072 5.583 -5.092 1.00 90.44 86 ILE A C 1
ATOM 683 O O . ILE A 1 86 ? 1.890 5.916 -5.009 1.00 90.44 86 ILE A O 1
ATOM 687 N N . VAL A 1 87 ? 3.653 4.798 -4.180 1.00 90.06 87 VAL A N 1
ATOM 688 C CA . VAL A 1 87 ? 2.947 4.224 -3.025 1.00 90.06 87 VAL A CA 1
ATOM 689 C C . VAL A 1 87 ? 2.340 5.317 -2.151 1.00 90.06 87 VAL A C 1
ATOM 691 O O . VAL A 1 87 ? 1.177 5.215 -1.767 1.00 90.06 87 VAL A O 1
ATOM 694 N N . GLN A 1 88 ? 3.097 6.370 -1.834 1.00 90.38 88 GLN A N 1
ATOM 695 C CA . GLN A 1 88 ? 2.605 7.465 -0.998 1.00 90.38 88 GLN A CA 1
ATOM 696 C C . GLN A 1 88 ? 1.451 8.220 -1.661 1.00 90.38 88 GLN A C 1
ATOM 698 O O . GLN A 1 88 ? 0.467 8.539 -0.989 1.00 90.38 88 GLN A O 1
ATOM 703 N N . GLN A 1 89 ? 1.559 8.510 -2.960 1.00 93.12 89 GLN A N 1
ATOM 704 C CA . GLN A 1 89 ? 0.509 9.206 -3.703 1.00 93.12 89 GLN A CA 1
ATOM 705 C C . GLN A 1 89 ? -0.777 8.379 -3.759 1.00 93.12 89 GLN A C 1
ATOM 707 O O . GLN A 1 89 ? -1.847 8.903 -3.436 1.00 93.12 89 GLN A O 1
ATOM 712 N N . GLU A 1 90 ? -0.672 7.092 -4.090 1.00 94.44 90 GLU A N 1
ATOM 713 C CA . GLU A 1 90 ? -1.840 6.218 -4.196 1.00 94.44 90 GLU A CA 1
ATOM 714 C C . GLU A 1 90 ? -2.480 5.956 -2.835 1.00 94.44 90 GLU A C 1
ATOM 716 O O . GLU A 1 90 ? -3.689 6.119 -2.676 1.00 94.44 90 GLU A O 1
ATOM 721 N N . ALA A 1 91 ? -1.679 5.650 -1.810 1.00 93.19 91 ALA A N 1
ATOM 722 C CA . ALA A 1 91 ? -2.197 5.458 -0.461 1.00 93.19 91 ALA A CA 1
ATOM 723 C C . ALA A 1 91 ? -2.942 6.712 0.026 1.00 93.19 91 ALA A C 1
ATOM 725 O O . ALA A 1 91 ? -4.031 6.605 0.587 1.00 93.19 91 ALA A O 1
ATOM 726 N N . LYS A 1 92 ? -2.408 7.913 -0.237 1.00 94.56 92 LYS A N 1
ATOM 727 C CA . LYS A 1 92 ? -3.083 9.181 0.079 1.00 94.56 92 LYS A CA 1
ATOM 728 C C . LYS A 1 92 ? -4.392 9.353 -0.688 1.00 94.56 92 LYS A C 1
ATOM 730 O O . LYS A 1 92 ? -5.380 9.771 -0.088 1.00 94.56 92 LYS A O 1
ATOM 735 N N . SER A 1 93 ? -4.408 9.045 -1.983 1.00 95.06 93 SER A N 1
ATOM 736 C CA . SER A 1 93 ? -5.619 9.090 -2.811 1.00 95.06 93 SER A CA 1
ATOM 737 C C . SER A 1 93 ? -6.709 8.165 -2.258 1.00 95.06 93 SER A C 1
ATOM 739 O O . SER A 1 93 ? -7.852 8.589 -2.068 1.00 95.06 93 SER A O 1
ATOM 741 N N . LEU A 1 94 ? -6.348 6.922 -1.930 1.00 92.88 94 LEU A N 1
ATOM 742 C CA . LEU A 1 94 ? -7.244 5.930 -1.335 1.00 92.88 94 LEU A CA 1
ATOM 743 C C . LEU A 1 94 ? -7.787 6.372 0.023 1.00 92.88 94 LEU A C 1
ATOM 745 O O . LEU A 1 94 ? -9.001 6.354 0.206 1.00 92.88 94 LEU A O 1
ATOM 749 N N . MET A 1 95 ? -6.920 6.826 0.936 1.00 93.81 95 MET A N 1
ATOM 750 C CA . MET A 1 95 ? -7.328 7.342 2.250 1.00 93.81 95 MET A CA 1
ATOM 751 C C . MET A 1 95 ? -8.354 8.472 2.109 1.00 93.81 95 MET A C 1
ATOM 753 O O . MET A 1 95 ? -9.422 8.414 2.707 1.00 93.81 95 MET A O 1
ATOM 757 N N . VAL A 1 96 ? -8.094 9.458 1.241 1.00 95.31 96 VAL A N 1
ATOM 758 C CA . VAL A 1 96 ? -9.023 10.582 1.020 1.00 95.31 96 VAL A CA 1
ATOM 759 C C . VAL A 1 96 ? -10.381 10.107 0.499 1.00 95.31 96 VAL A C 1
ATOM 761 O O . VAL A 1 96 ? -11.413 10.583 0.968 1.00 95.31 96 VAL A O 1
ATOM 764 N N . ARG A 1 97 ? -10.405 9.185 -0.471 1.00 93.50 97 ARG A N 1
ATOM 765 C CA . ARG A 1 97 ? -11.663 8.660 -1.026 1.00 93.50 97 ARG A CA 1
ATOM 766 C C . ARG A 1 97 ? -12.445 7.843 -0.004 1.00 93.50 97 ARG A C 1
ATOM 768 O O . ARG A 1 97 ? -13.665 7.961 0.057 1.00 93.50 97 ARG A O 1
ATOM 775 N N . MET A 1 98 ? -11.755 7.023 0.784 1.00 91.00 98 MET A N 1
ATOM 776 C CA . MET A 1 98 ? -12.373 6.222 1.837 1.00 91.00 98 MET A CA 1
ATOM 777 C C . MET A 1 98 ? -12.939 7.113 2.946 1.00 91.00 98 MET A C 1
ATOM 779 O O . MET A 1 98 ? -14.089 6.926 3.325 1.00 91.00 98 MET A O 1
ATOM 783 N N . ASP A 1 99 ? -12.203 8.138 3.380 1.00 92.38 99 ASP A N 1
ATOM 784 C CA . ASP A 1 99 ? -12.672 9.100 4.386 1.00 92.38 99 ASP A CA 1
ATOM 785 C C . ASP A 1 99 ? -13.903 9.893 3.926 1.00 92.38 99 ASP A C 1
ATOM 787 O O . ASP A 1 99 ? -14.743 10.254 4.742 1.00 92.38 99 ASP A O 1
ATOM 791 N N . GLN A 1 100 ? -14.038 10.166 2.625 1.00 92.06 100 GLN A N 1
ATOM 792 C CA . GLN A 1 100 ? -15.224 10.825 2.062 1.00 92.06 100 GLN A CA 1
ATOM 793 C C . GLN A 1 100 ? -16.458 9.916 1.991 1.00 92.06 100 GLN A C 1
ATOM 795 O O . GLN A 1 100 ? -17.576 10.416 1.860 1.00 92.06 100 GLN A O 1
ATOM 800 N N . ALA A 1 101 ? -16.258 8.598 2.006 1.00 84.50 101 ALA A N 1
ATOM 801 C CA . ALA A 1 101 ? -17.321 7.605 1.904 1.00 84.50 101 ALA A CA 1
ATOM 802 C C . ALA A 1 101 ? -17.828 7.107 3.273 1.00 84.50 101 ALA A C 1
ATOM 804 O O . ALA A 1 101 ? -18.822 6.375 3.307 1.00 84.50 101 ALA A O 1
ATOM 805 N N . LEU A 1 102 ? -17.151 7.479 4.366 1.00 73.38 102 LEU A N 1
ATOM 806 C CA . LEU A 1 102 ? -17.488 7.159 5.760 1.00 73.38 102 LEU A CA 1
ATOM 807 C C . LEU A 1 102 ? -18.306 8.280 6.418 1.00 73.38 102 LEU A C 1
ATOM 809 O O . LEU A 1 102 ? -19.193 7.931 7.231 1.00 73.38 102 LEU A O 1
#

Secondary structure (DSSP, 8-state):
-HHHHHHHHHHHHHHHHHHHHHHHS-TT-GGGTT--HHHHHHHHHHHHHHHHHHTT---HHHHHHHHHHH-SSHHHHHHHHHHHHHHHHHHHHHHHHHHHH-

pLDDT: mean 79.95, std 14.18, range [49.03, 95.94]

=== Feature glossary ===
Key to the feature types in this record:

pLDDT. pLDDT is the predicted lDDT-Cα score: AlphaFold's confidence that the local environment of each residue (all inter-atomic distances within 15 Å) is correctly placed. It is a per-residue number between 0 and 100, with higher meaning more reliable.

Radius of gyration, Cα contacts, bounding box. The geometric summary reports three shape descriptors. Rg (radius of gyration) measures how spread out the Cα atoms are about their centre of mass; compact globular proteins have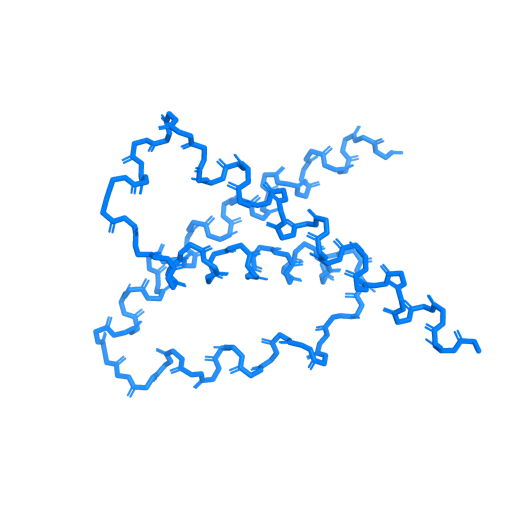 small Rg, elongated or unfolded ones large. Cα contacts (<8 Å, |i−j|>4) count long-range residue pairs in spatial proximity — high for tightly packed folds, near zero for rods or random coil. The bounding-box extents give the protein's footprint along x, y, z in Å.

Backbone torsions (φ/ψ). Backbone dihedral angles. Every residue except chain termini has a φ (preceding-C → N → Cα → C) and a ψ (N → Cα → C → next-N). They are reported in degrees following the IUPAC sign convention. Secondary structure is essentially a statement about which (φ, ψ) basin each residue occupies.

Contact-map, Ramachandran, and PAE plots. Plot images: a contact map (which residues are close in 3D, as an N×N binary image), a Ramachandran scatter (backbone torsion angles, revealing secondary-structure composition at a glance), and — for AlphaFold structures — a PAE heatmap (pairwise prediction confidence).

Predicted aligned error. Predicted Aligned Error (PAE) is an AlphaFold confidence matrix: entry (i, j) is the expected error in the position of residue j, in ångströms, when the prediction is superimposed on the true structure at residue i. Low PAE within a block of residues means that block is internally rigid and well-predicted; high PAE between two blocks means their relative placement is uncertain even if each block individually is confident.

Secondary structure (3-state, P-SEA). Three-state secondary structure (P-SEA) collapses the eight DSSP classes into helix (a), strand (b), and coil (c). P-SEA assigns these from Cα geometry alone — distances and angles — without requiring backbone oxygens, so it works on any Cα trace.

Solvent-accessible surface area. Solvent-acc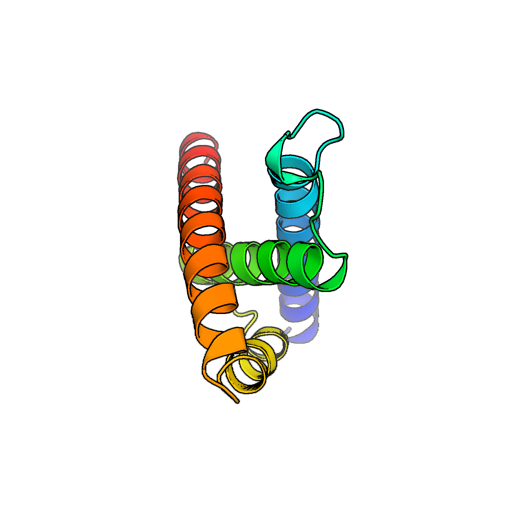essible surface area (SASA) is the area in Å² traced out by the centre of a 1.4 Å probe sphere (a water molecule) rolled over the protein's van der Waals surface (Shrake–Rupley / Lee–Richards construction). Buried residues have near-zero SASA; fully exposed residues can exceed 200 Å². The total SASA scales roughly with the number of surface residues.

Foldseek 3Di. The Foldseek 3Di string encodes local tertiary geometry as a 20-letter alphabet — one character per residue — derived from the relative positions of nearby Cα atoms. Unlike the amino-acid sequence, 3Di is a direct function of the 3D structure, so two proteins with the same fold have similar 3Di strings even at low sequence identity.

B-factor. For experimental (PDB) structures, the B-factor (temperature factor) quantifies the positional spread of each atom in the crystal — a combination of thermal vibration and static disorder — in units of Å². High B-factors mark flexible loops or poorly resolved regions; low B-factors mark the rigid, well-ordered core.

mmCIF coordinates. The mmCIF block holds the 3D Cartesian coordinates of each backbone atom (N, Cα, C, O) in ångströms. mmCIF is the PDB's canonical archive format — a tagged-loop text representation of the atomic model.

InterPro / GO / CATH / organism. Functional annotations link the protein to curated databases. InterPro entries identify conserved domains and families by matching the sequence against member-database signatures (Pfam, PROSITE, CDD, …). Gene Ontology (GO) terms describe molecular function, biological process, and cellular component in a controlled vocabulary. CATH places the structure in a hierarchical fold classification (Class/Architecture/Topology/Homologous-superfamily). The organism is the source species.

Rendered structure images. Structure images are PyMOL renders from six orthogonal camera directions. Cartoon representation draws helices as coils and strands as arrows; sticks shows the backbone as bonds; surface shows the solvent-excluded envelope. Rainbow coloring maps sequence position to hue (blue→red, N→C); chain coloring assigns a distinct color per polypeptide.

Sequence. This is the polypeptide sequence — one letter per residue, N-terminus first. Length ranges from a few dozen residues for small domains to over a thousand for large multi-domain proteins.

Secondary structure (8-state, DSSP). The SS8 string is DSSP's per-residue secondary-structure call. α-helix (H) means an i→i+4 H-bond ladder; β-strand (E) means the residue participates in a β-sheet; 3₁₀ (G) and π (I) are tighter and wider helices; T/S are turns/bends; '-' is loop.

Nearest PDB structures. Structural nearest neighbors (via Foldseek easy-search vs the PDB). Reported per hit: target PDB id, E-value, and alignment TM-score. A TM-score above ~0.5 is the conventional threshold for 'same fold'.